Protein AF-A0A519VKQ3-F1 (afdb_monomer)

Nearest PDB structures (foldseek):
  5n8o-assembly1_A  TM=4.722E-01  e=2.463E-02  Escherichia coli
  3a98-assembly2_C  TM=6.979E-01  e=4.153E-01  Homo sapiens
  3a98-assembly1_A  TM=6.699E-01  e=4.903E-01  Homo sapiens
  4ii1-assembly4_D  TM=2.919E-01  e=6.165E-03  Homo sapiens
  2rqr-assembly1_A  TM=4.489E-01  e=1.853E+00  Homo sapiens

pLDDT: mean 70.16, std 15.09, range [32.81, 90.62]

Solvent-accessible surface area (backbone atoms only — not comparable to full-atom values): 8768 Å² total; per-residue (Å²): 133,84,64,66,75,77,40,46,68,86,48,45,36,62,89,64,49,78,43,38,55,28,27,28,36,40,35,88,98,50,66,45,25,31,31,41,74,40,78,88,78,70,41,68,31,27,41,67,59,74,92,83,64,73,93,74,64,68,43,58,46,71,69,51,25,65,37,81,66,51,39,81,56,50,32,76,68,76,47,73,75,84,46,70,69,39,77,45,65,36,70,51,88,72,63,80,98,48,94,74,49,58,70,42,64,28,31,26,72,41,73,56,102,59,34,32,34,33,26,41,79,90,39,83,85,47,64,46,80,41,50,60,67,72,54,77,78,81,89,80,82,69,88,126

Mean predicted aligned error: 13.51 Å

Sequence (144 aa):
MIELSILYTGIKTHDGVKIYLGDKLVAPFYFPMVVQFDFKESKFVLTTTGKNKSPYRNYLLEDMALNPSLRIISNSLIYQSVKVSDLVKITVNNIKDSLFKEGDTVKVVEVNEWNVVVQSLSNENVKATIQFYDFLEMWRYQEF

Secondary structure (DSSP, 8-state):
---GGGGEEEEE-TTSPEEETTEEEE-TTS--EEEEEETTTTEEEEEE-SSS--TT-EEEHHHHHT-TT-EEEEETTTS----TT-EEEP--S--TT-S--TT-EEEEEEEETTEEEEEESS-TT-EEEEETTT--S-S-----

Foldseek 3Di:
DDDQVVQFQPAAAPVRHTDGQQFWKDFPPDAIWGWHADPVVRHIWTFHDDDDDPGDPTDDPRVLSDPNRMDGQDGPPPDDQQDQFDKFAFDDQDQPPAPDGHGAIWGFHDDDPQWTWTAHPVDRVRIGIDGSRVGDDDDDPPDD

Radius of gyration: 16.96 Å; Cα contacts (8 Å, |Δi|>4): 256; chains: 1; bounding box: 35×36×48 Å

Structure (mmCIF, N/CA/C/O backbone):
data_AF-A0A519VKQ3-F1
#
_entry.id   AF-A0A519VKQ3-F1
#
loop_
_atom_site.group_PDB
_atom_site.id
_atom_site.type_symbol
_atom_site.label_atom_id
_atom_site.label_alt_id
_atom_site.label_comp_id
_atom_site.label_asym_id
_atom_site.label_entity_id
_atom_site.label_seq_id
_atom_site.pdbx_PDB_ins_code
_atom_site.Cartn_x
_atom_site.Cartn_y
_atom_site.Cartn_z
_atom_site.occupancy
_atom_site.B_iso_or_equiv
_atom_site.auth_seq_id
_atom_site.auth_comp_id
_atom_site.auth_asym_id
_atom_site.auth_atom_id
_atom_site.pdbx_PDB_model_num
ATOM 1 N N . MET A 1 1 ? -16.177 -4.509 -12.360 1.00 50.53 1 MET A N 1
ATOM 2 C CA . MET A 1 1 ? -14.971 -4.783 -11.547 1.00 50.53 1 MET A CA 1
ATOM 3 C C . MET A 1 1 ? -13.791 -4.733 -12.508 1.00 50.53 1 MET A C 1
ATOM 5 O O . MET A 1 1 ? -13.927 -5.312 -13.575 1.00 50.53 1 MET A O 1
ATOM 9 N N . ILE A 1 2 ? -12.731 -3.967 -12.226 1.00 52.53 2 ILE A N 1
ATOM 10 C CA . ILE A 1 2 ? -11.554 -3.900 -13.117 1.00 52.53 2 ILE A CA 1
ATOM 11 C C . ILE A 1 2 ? -10.764 -5.200 -12.949 1.00 52.53 2 ILE A C 1
ATOM 13 O O . ILE A 1 2 ? -10.535 -5.625 -11.817 1.00 52.53 2 ILE A O 1
ATOM 17 N N . GLU A 1 3 ? -10.373 -5.839 -14.049 1.00 59.88 3 GLU A N 1
ATOM 18 C CA . GLU A 1 3 ? -9.525 -7.029 -13.999 1.00 59.88 3 GLU A CA 1
ATOM 19 C C . GLU A 1 3 ? -8.111 -6.632 -13.547 1.00 59.88 3 GLU A C 1
ATOM 21 O O . GLU A 1 3 ? -7.455 -5.801 -14.174 1.00 59.88 3 GLU A O 1
ATOM 26 N N . LEU A 1 4 ? -7.638 -7.200 -12.432 1.00 55.44 4 LEU A N 1
ATOM 27 C CA . LEU A 1 4 ? -6.363 -6.809 -11.810 1.00 55.44 4 LEU A CA 1
ATOM 28 C C . LEU A 1 4 ? -5.146 -7.073 -12.709 1.00 55.44 4 LEU A C 1
ATOM 30 O O . LEU A 1 4 ? -4.132 -6.388 -12.585 1.00 55.44 4 LEU A O 1
ATOM 34 N N . SER A 1 5 ? -5.251 -8.038 -13.626 1.00 65.38 5 SER A N 1
ATOM 35 C CA . SER A 1 5 ? -4.231 -8.350 -14.635 1.00 65.38 5 SER A CA 1
ATOM 36 C C . SER A 1 5 ? -3.925 -7.151 -15.542 1.00 65.38 5 SER A C 1
ATOM 38 O O . SER A 1 5 ? -2.770 -6.957 -15.909 1.00 65.38 5 SER A O 1
ATOM 40 N N . ILE A 1 6 ? -4.926 -6.310 -15.830 1.00 69.56 6 ILE A N 1
ATOM 41 C CA . ILE A 1 6 ? -4.809 -5.116 -16.685 1.00 69.56 6 ILE A CA 1
ATOM 42 C C . ILE A 1 6 ? -4.004 -4.009 -15.992 1.00 69.56 6 ILE A C 1
ATOM 44 O O . ILE A 1 6 ? -3.363 -3.195 -16.650 1.00 69.56 6 ILE A O 1
ATOM 48 N N . LEU A 1 7 ? -4.020 -3.974 -14.657 1.00 76.12 7 LEU A N 1
ATOM 49 C CA . LEU A 1 7 ? -3.303 -2.975 -13.861 1.00 76.12 7 LEU A CA 1
ATOM 50 C C . LEU A 1 7 ? -1.873 -3.407 -13.518 1.00 76.12 7 LEU A C 1
ATOM 52 O O . LEU A 1 7 ? -1.128 -2.626 -12.926 1.00 76.12 7 LEU A O 1
ATOM 56 N N . TYR A 1 8 ? -1.492 -4.645 -13.836 1.00 85.06 8 TYR A N 1
ATOM 57 C CA . TYR A 1 8 ? -0.163 -5.156 -13.541 1.00 85.06 8 TYR A CA 1
ATOM 58 C C . TYR A 1 8 ? 0.885 -4.468 -14.415 1.00 85.06 8 TYR A C 1
ATOM 60 O O . TYR A 1 8 ? 0.772 -4.444 -15.637 1.00 85.06 8 TYR A O 1
ATOM 68 N N . THR A 1 9 ? 1.944 -3.954 -13.791 1.00 87.12 9 THR A N 1
ATOM 69 C CA . THR A 1 9 ? 2.998 -3.234 -14.520 1.00 87.12 9 THR A CA 1
ATOM 70 C C . THR A 1 9 ? 3.958 -4.143 -15.286 1.00 87.12 9 THR A C 1
ATOM 72 O O . THR A 1 9 ? 4.783 -3.651 -16.048 1.00 87.12 9 THR A O 1
ATOM 75 N N . GLY A 1 10 ? 3.902 -5.462 -15.066 1.00 88.19 10 GLY A N 1
ATOM 76 C CA . GLY A 1 10 ? 4.915 -6.404 -15.554 1.00 88.19 10 GLY A CA 1
ATOM 77 C C . GLY A 1 10 ? 6.141 -6.519 -14.642 1.00 88.19 10 GLY A C 1
ATOM 78 O O . GLY A 1 10 ? 6.953 -7.422 -14.826 1.00 88.19 10 GLY A O 1
ATOM 79 N N . ILE A 1 11 ? 6.259 -5.661 -13.623 1.00 90.62 11 ILE A N 1
ATOM 80 C CA . ILE A 1 11 ? 7.436 -5.564 -12.752 1.00 90.62 11 ILE A CA 1
ATOM 81 C C . ILE A 1 11 ? 7.134 -6.172 -11.380 1.00 90.62 11 ILE A C 1
ATOM 83 O O . ILE A 1 11 ? 5.995 -6.171 -10.903 1.00 90.62 11 ILE A O 1
ATOM 87 N N . LYS A 1 12 ? 8.155 -6.746 -10.746 1.00 89.25 12 LYS A N 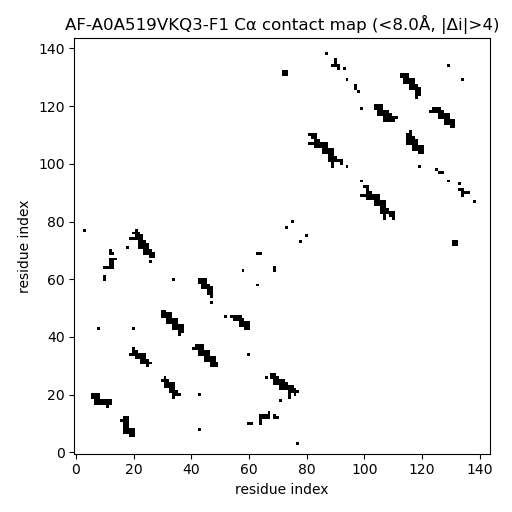1
ATOM 88 C CA . LYS A 1 12 ? 8.093 -7.254 -9.374 1.00 89.25 12 LYS A CA 1
ATOM 89 C C . LYS A 1 12 ? 9.144 -6.557 -8.521 1.00 89.25 12 LYS A C 1
ATOM 91 O O . LYS A 1 12 ? 10.199 -6.217 -9.044 1.00 89.25 12 LYS A O 1
ATOM 96 N N . THR A 1 13 ? 8.874 -6.382 -7.232 1.00 86.31 13 THR A N 1
ATOM 97 C CA . THR A 1 13 ? 9.900 -6.000 -6.254 1.00 86.31 13 THR A CA 1
ATOM 98 C C . THR A 1 13 ? 10.998 -7.062 -6.189 1.00 86.31 13 THR A C 1
ATOM 100 O O . THR A 1 13 ? 10.806 -8.194 -6.645 1.00 86.31 13 THR A O 1
ATOM 103 N N . HIS A 1 14 ? 12.125 -6.715 -5.565 1.00 85.19 14 HIS A N 1
ATOM 104 C CA . HIS A 1 14 ? 13.218 -7.640 -5.260 1.00 85.19 14 HIS A CA 1
ATOM 105 C C . HIS A 1 14 ? 12.731 -8.965 -4.638 1.00 85.19 14 HIS A C 1
ATOM 107 O O . HIS A 1 14 ? 13.184 -10.037 -5.030 1.00 85.19 14 HIS A O 1
ATOM 113 N N . ASP A 1 15 ? 11.738 -8.903 -3.746 1.00 80.88 15 ASP A N 1
ATOM 114 C CA . ASP A 1 15 ? 11.185 -10.075 -3.050 1.00 80.88 15 ASP A CA 1
ATOM 115 C C . ASP A 1 15 ? 10.091 -10.805 -3.858 1.00 80.88 15 ASP A C 1
ATOM 117 O O . ASP A 1 15 ? 9.380 -11.669 -3.348 1.00 80.88 15 ASP A O 1
ATOM 121 N N . GLY A 1 16 ? 9.927 -10.463 -5.139 1.00 82.50 16 GLY A N 1
ATOM 122 C CA . GLY A 1 16 ? 9.012 -11.131 -6.064 1.00 82.50 16 GLY A CA 1
ATOM 123 C C . GLY A 1 16 ? 7.560 -10.646 -6.017 1.00 82.50 16 GLY A C 1
ATOM 124 O O . GLY A 1 16 ? 6.706 -11.235 -6.692 1.00 82.50 16 GLY A O 1
ATOM 125 N N . VAL A 1 17 ? 7.257 -9.570 -5.285 1.00 80.31 17 VAL A N 1
ATOM 126 C CA . VAL A 1 17 ? 5.894 -9.026 -5.170 1.00 80.31 17 VAL A CA 1
ATOM 127 C C . VAL A 1 17 ? 5.542 -8.231 -6.425 1.00 80.31 17 VAL A C 1
ATOM 129 O O . VAL A 1 17 ? 6.273 -7.331 -6.821 1.00 80.31 17 VAL A O 1
ATOM 132 N N . LYS A 1 18 ? 4.418 -8.554 -7.072 1.00 85.12 18 LYS A N 1
ATOM 133 C CA . LYS A 1 18 ? 3.943 -7.849 -8.275 1.00 85.12 18 LYS A CA 1
ATOM 134 C C . LYS A 1 18 ? 3.595 -6.394 -7.962 1.00 85.12 18 LYS A C 1
ATOM 136 O O . LYS A 1 18 ? 2.866 -6.151 -7.008 1.00 85.12 18 LYS A O 1
ATOM 141 N N . ILE A 1 19 ? 4.052 -5.477 -8.813 1.00 86.50 19 ILE A N 1
ATOM 142 C CA . ILE A 1 19 ? 3.735 -4.050 -8.727 1.00 86.50 19 ILE A CA 1
ATOM 143 C C . ILE A 1 19 ? 2.608 -3.708 -9.709 1.00 86.50 19 ILE A C 1
ATOM 145 O O . ILE A 1 19 ? 2.666 -4.075 -10.888 1.00 86.50 19 ILE A O 1
ATOM 149 N N . TYR A 1 20 ? 1.603 -2.975 -9.247 1.00 85.75 20 TYR A N 1
ATOM 150 C CA . TYR A 1 20 ? 0.422 -2.562 -9.999 1.00 85.75 20 TYR A CA 1
ATOM 151 C C . TYR A 1 20 ? 0.321 -1.038 -10.109 1.00 85.75 20 TYR A C 1
ATOM 153 O O . TYR A 1 20 ? 0.839 -0.285 -9.282 1.00 85.75 20 TYR A O 1
ATOM 161 N N . LEU A 1 21 ? -0.409 -0.566 -11.119 1.00 81.75 21 LEU A N 1
ATOM 162 C CA . LEU A 1 21 ? -0.798 0.834 -11.231 1.00 81.75 21 LEU A CA 1
ATOM 163 C C . LEU A 1 21 ? -1.530 1.280 -9.957 1.00 81.75 21 LEU A C 1
ATOM 165 O O . LEU A 1 21 ? -2.438 0.596 -9.485 1.00 81.75 21 LEU A O 1
ATOM 169 N N . GLY A 1 22 ? -1.148 2.435 -9.412 1.00 77.00 22 GLY A N 1
ATOM 170 C CA . GLY A 1 22 ? -1.684 2.959 -8.159 1.00 77.00 22 GLY A CA 1
ATOM 171 C C . GLY A 1 22 ? -0.965 2.468 -6.903 1.00 77.00 22 GLY A C 1
ATOM 172 O O . GLY A 1 22 ? -1.268 2.982 -5.825 1.00 77.00 22 GLY A O 1
ATOM 173 N N . ASP A 1 23 ? -0.015 1.528 -7.002 1.00 82.62 23 ASP A N 1
ATOM 174 C CA . ASP A 1 23 ? 0.758 1.090 -5.840 1.00 82.62 23 ASP A CA 1
ATOM 175 C C . ASP A 1 23 ? 1.519 2.266 -5.238 1.00 82.62 23 ASP A C 1
ATOM 177 O O . ASP A 1 23 ? 2.223 3.009 -5.922 1.00 82.62 23 ASP A O 1
ATOM 181 N N . LYS A 1 24 ? 1.382 2.426 -3.929 1.00 82.12 24 LYS A N 1
ATOM 182 C CA . LYS A 1 24 ? 2.185 3.328 -3.127 1.00 82.12 24 LYS A CA 1
ATOM 183 C C . LYS A 1 24 ? 3.403 2.568 -2.638 1.00 82.12 24 LYS A C 1
ATOM 185 O O . LYS A 1 24 ? 3.262 1.501 -2.039 1.00 82.12 24 LYS A O 1
ATOM 190 N N . LEU A 1 25 ? 4.578 3.134 -2.877 1.00 82.75 25 LEU A N 1
ATOM 191 C CA . LEU A 1 25 ? 5.866 2.528 -2.576 1.00 82.75 25 LEU A CA 1
ATOM 192 C C . LEU A 1 25 ? 6.664 3.395 -1.605 1.00 82.75 25 LEU A C 1
ATOM 194 O O . LEU A 1 25 ? 6.664 4.624 -1.713 1.00 82.75 25 LEU A O 1
ATOM 198 N N . VAL A 1 26 ? 7.403 2.760 -0.700 1.00 79.88 26 VAL A N 1
ATOM 199 C CA . VAL A 1 26 ? 8.377 3.427 0.178 1.00 79.88 26 VAL A CA 1
ATOM 200 C C . VAL A 1 26 ? 9.695 2.680 0.201 1.00 79.88 26 VAL A C 1
ATOM 202 O O . VAL A 1 26 ? 9.739 1.459 0.076 1.00 79.88 26 VAL A O 1
ATOM 205 N N . ALA A 1 27 ? 10.770 3.433 0.400 1.00 79.56 27 ALA A N 1
ATOM 206 C CA . ALA A 1 27 ? 12.102 2.919 0.666 1.00 79.56 27 ALA A CA 1
ATOM 207 C C . ALA A 1 27 ? 12.844 3.918 1.577 1.00 79.56 27 ALA A C 1
ATOM 209 O O . ALA A 1 27 ? 12.545 5.117 1.528 1.00 79.56 27 ALA A O 1
ATOM 210 N N . PRO A 1 28 ? 13.816 3.473 2.394 1.00 75.19 28 PRO A N 1
ATOM 211 C CA . PRO A 1 28 ? 14.651 4.369 3.191 1.00 75.19 28 PRO A CA 1
ATOM 212 C C . PRO A 1 28 ? 15.305 5.449 2.322 1.00 75.19 28 PRO A C 1
ATOM 214 O O . PRO A 1 28 ? 15.808 5.142 1.248 1.00 75.19 28 PRO A O 1
ATOM 217 N N . PHE A 1 29 ? 15.322 6.699 2.794 1.00 75.38 29 PHE A N 1
ATOM 218 C CA . PHE A 1 29 ? 15.879 7.873 2.091 1.00 75.38 29 PHE A CA 1
ATOM 219 C C . PHE A 1 29 ? 15.121 8.338 0.834 1.00 75.38 29 PHE A C 1
ATOM 221 O O . PHE A 1 29 ? 15.529 9.320 0.211 1.00 75.38 29 PHE A O 1
ATOM 228 N N . TYR A 1 30 ? 13.998 7.702 0.490 1.00 74.56 30 TYR A N 1
ATOM 229 C CA . TYR A 1 30 ? 13.105 8.150 -0.579 1.00 74.56 30 TYR A CA 1
ATOM 230 C C . TYR A 1 30 ? 11.827 8.749 0.006 1.00 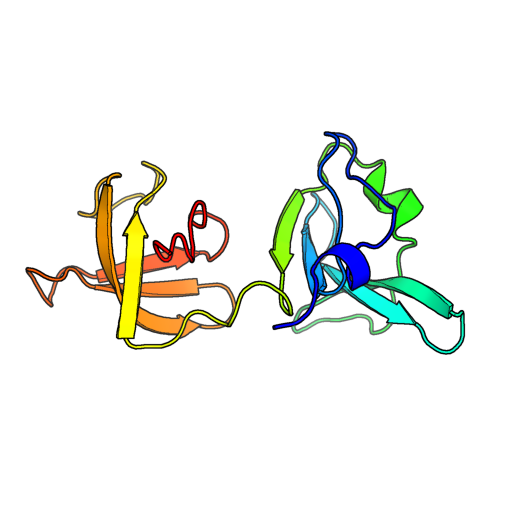74.56 30 TYR A C 1
ATOM 232 O O . TYR A 1 30 ? 11.319 8.310 1.038 1.00 74.56 30 TYR A O 1
ATOM 240 N N . PHE A 1 31 ? 11.273 9.747 -0.684 1.00 74.69 31 PHE A N 1
ATOM 241 C CA . PHE A 1 31 ? 9.900 10.165 -0.418 1.00 74.69 31 PHE A CA 1
ATOM 242 C C . PHE A 1 31 ? 8.935 9.040 -0.812 1.00 74.69 31 PHE A C 1
ATOM 244 O O . PHE A 1 31 ? 9.232 8.306 -1.757 1.00 74.69 31 PHE A O 1
ATOM 251 N N . PRO A 1 32 ? 7.767 8.919 -0.159 1.00 75.75 32 PRO A N 1
ATOM 252 C CA . PRO A 1 32 ? 6.739 7.985 -0.597 1.00 75.75 32 PRO A CA 1
ATOM 253 C C . PRO A 1 32 ? 6.353 8.251 -2.054 1.00 75.75 32 PRO A C 1
ATOM 255 O O . PRO A 1 32 ? 6.150 9.402 -2.452 1.00 75.75 32 PRO A O 1
ATOM 258 N N . MET A 1 33 ? 6.250 7.198 -2.853 1.00 82.62 33 MET A N 1
ATOM 259 C CA . MET A 1 33 ? 5.994 7.257 -4.292 1.00 82.62 33 MET A CA 1
ATOM 260 C C . MET A 1 33 ? 4.687 6.560 -4.640 1.00 82.6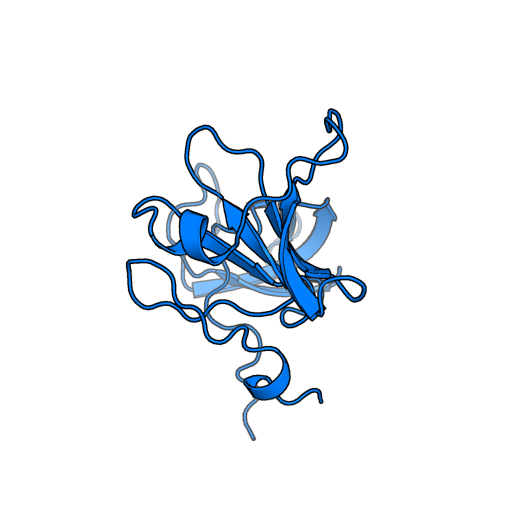2 33 MET A C 1
ATOM 262 O O . MET A 1 33 ? 4.200 5.732 -3.877 1.00 82.62 33 MET A O 1
ATOM 266 N N . VAL A 1 34 ? 4.128 6.891 -5.798 1.00 83.56 34 VAL A N 1
ATOM 267 C CA . VAL A 1 34 ? 2.955 6.228 -6.372 1.00 83.56 34 VAL A CA 1
ATOM 268 C C . VAL A 1 34 ? 3.276 5.806 -7.795 1.00 83.56 34 VAL A C 1
ATOM 270 O O . VAL A 1 34 ? 3.838 6.595 -8.556 1.00 83.56 34 VAL A O 1
ATOM 273 N N . VAL A 1 35 ? 2.895 4.583 -8.148 1.00 86.50 35 VAL A N 1
ATOM 274 C CA . VAL A 1 35 ? 2.963 4.063 -9.511 1.00 86.50 35 VAL A CA 1
ATOM 275 C C . VAL A 1 35 ? 1.875 4.722 -10.349 1.00 86.50 35 VAL A C 1
ATOM 277 O O . VAL A 1 35 ? 0.682 4.587 -10.065 1.00 86.50 35 VAL A O 1
ATOM 280 N N . GLN A 1 36 ? 2.286 5.419 -11.399 1.00 80.56 36 GLN A N 1
ATOM 281 C CA . GLN A 1 36 ? 1.411 6.081 -12.363 1.00 80.56 36 GLN A CA 1
ATOM 282 C C . GLN A 1 36 ? 1.762 5.637 -13.782 1.00 80.56 36 GLN A C 1
ATOM 284 O O . GLN A 1 36 ? 2.848 5.115 -14.019 1.00 80.56 36 GLN A O 1
ATOM 289 N N . PHE A 1 37 ? 0.847 5.837 -14.727 1.00 76.44 37 PHE A N 1
ATOM 290 C CA . PHE A 1 37 ? 1.121 5.626 -16.145 1.00 76.44 37 PHE A CA 1
ATOM 291 C C . PHE A 1 37 ? 1.372 6.978 -16.814 1.00 76.44 37 PHE A C 1
ATOM 293 O O . PHE A 1 37 ? 0.512 7.860 -16.780 1.00 76.44 37 PHE A O 1
ATOM 300 N N . ASP A 1 38 ? 2.553 7.143 -17.401 1.00 69.75 38 ASP A N 1
ATOM 301 C CA . ASP A 1 38 ? 2.889 8.289 -18.234 1.00 69.75 38 ASP A CA 1
ATOM 302 C C . ASP A 1 38 ? 2.414 8.017 -19.665 1.00 69.75 38 ASP A C 1
ATOM 304 O O . ASP A 1 38 ? 2.991 7.203 -20.384 1.00 69.75 38 ASP A O 1
ATOM 308 N N . PHE A 1 39 ? 1.356 8.711 -20.084 1.00 66.88 39 PHE A N 1
ATOM 309 C CA . PHE A 1 39 ? 0.780 8.569 -21.422 1.00 66.88 39 PHE A CA 1
ATOM 310 C C . PHE A 1 39 ? 1.691 9.085 -22.537 1.00 66.88 39 PHE A C 1
ATOM 312 O O . PHE A 1 39 ? 1.581 8.616 -23.667 1.00 66.88 39 PHE A O 1
ATOM 319 N N . LYS A 1 40 ? 2.578 10.044 -22.247 1.00 70.00 40 LYS A N 1
ATOM 320 C CA . LYS A 1 40 ? 3.470 10.620 -23.258 1.00 70.00 40 LYS A CA 1
ATOM 321 C C . LYS A 1 40 ? 4.559 9.623 -23.638 1.00 70.00 40 LYS A C 1
ATOM 323 O O . LYS A 1 40 ? 4.838 9.432 -24.815 1.00 70.00 40 LYS A O 1
ATOM 328 N N . GLU A 1 41 ? 5.132 8.980 -22.629 1.00 71.75 41 GLU A N 1
ATOM 329 C CA . GLU A 1 41 ? 6.216 8.007 -22.783 1.00 71.75 41 GLU A CA 1
ATOM 330 C C . GLU A 1 41 ? 5.702 6.555 -22.839 1.00 71.75 41 GLU A C 1
ATOM 332 O O . GLU A 1 41 ? 6.490 5.628 -22.996 1.00 71.75 41 GLU A O 1
ATOM 337 N N . SER A 1 42 ? 4.384 6.353 -22.710 1.00 74.44 42 SER A N 1
ATOM 338 C CA . SER A 1 42 ? 3.703 5.049 -22.710 1.00 74.44 42 SER A CA 1
ATOM 339 C C . SER A 1 42 ? 4.321 4.029 -21.745 1.00 74.44 42 SER A C 1
ATOM 341 O O . SER A 1 42 ? 4.526 2.868 -22.099 1.00 74.44 42 SER A O 1
ATOM 343 N N . LYS A 1 43 ? 4.630 4.459 -20.516 1.00 79.44 43 LYS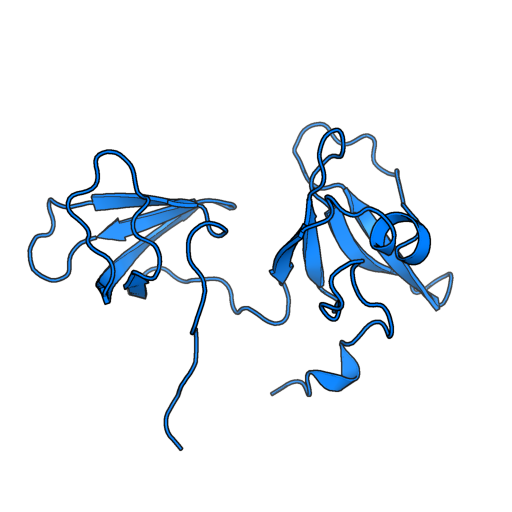 A N 1
ATOM 344 C CA . LYS A 1 43 ? 5.307 3.625 -19.508 1.00 79.44 43 LYS A CA 1
ATOM 345 C C . LYS A 1 43 ? 4.821 3.892 -18.089 1.00 79.44 43 LYS A C 1
ATOM 347 O O . LYS A 1 43 ? 4.296 4.963 -17.790 1.00 79.44 43 LYS A O 1
ATOM 352 N N . PHE A 1 44 ? 5.047 2.934 -17.193 1.00 81.94 44 PHE A N 1
ATOM 353 C CA . PHE A 1 44 ? 4.827 3.139 -15.763 1.00 81.94 44 PHE A CA 1
ATOM 354 C C . PHE A 1 44 ? 5.981 3.935 -15.144 1.00 81.94 44 PHE A C 1
ATOM 356 O O . PHE A 1 44 ? 7.149 3.712 -15.456 1.00 81.94 44 PHE A O 1
ATOM 363 N N . VAL A 1 45 ? 5.651 4.872 -14.261 1.00 83.06 45 VAL A N 1
ATOM 364 C CA . VAL A 1 45 ? 6.603 5.757 -13.579 1.00 83.06 45 VAL A CA 1
ATOM 365 C C . VAL A 1 45 ? 6.279 5.856 -12.095 1.00 83.06 45 VAL A C 1
ATOM 367 O O . VAL A 1 45 ? 5.148 5.606 -11.673 1.00 83.06 45 VAL A O 1
ATOM 370 N N . LEU A 1 46 ? 7.270 6.259 -11.300 1.00 83.25 46 LEU A N 1
ATOM 371 C CA . LEU A 1 46 ? 7.092 6.561 -9.885 1.00 83.25 46 LEU A CA 1
ATOM 372 C C . LEU A 1 46 ? 7.085 8.060 -9.642 1.00 83.25 46 LEU A C 1
ATOM 374 O O . LEU A 1 46 ? 8.085 8.737 -9.875 1.00 83.25 46 LEU A O 1
ATOM 378 N N . THR A 1 47 ? 5.980 8.561 -9.101 1.00 75.62 47 THR A N 1
ATOM 379 C CA . THR A 1 47 ? 5.826 9.974 -8.753 1.00 75.62 47 THR A CA 1
ATOM 380 C C . THR A 1 47 ? 5.809 10.141 -7.241 1.00 75.62 47 THR A C 1
ATOM 382 O O . THR A 1 47 ? 5.040 9.486 -6.538 1.00 75.62 47 THR A O 1
ATOM 385 N N . THR A 1 48 ? 6.642 11.038 -6.714 1.00 72.38 48 THR A N 1
ATOM 386 C CA . THR A 1 48 ? 6.709 11.311 -5.272 1.00 72.38 48 THR A CA 1
ATOM 387 C C . THR A 1 48 ? 5.437 11.994 -4.746 1.00 72.38 48 THR A C 1
ATOM 389 O O . THR A 1 48 ? 4.760 12.763 -5.438 1.00 72.38 48 THR A O 1
ATOM 392 N N . THR A 1 49 ? 5.092 11.721 -3.487 1.00 62.34 49 THR A N 1
ATOM 393 C CA . THR A 1 49 ? 3.921 12.245 -2.759 1.00 62.34 49 THR A CA 1
ATOM 394 C C . THR A 1 49 ? 4.341 13.041 -1.508 1.00 62.34 49 THR A C 1
ATOM 396 O O . THR A 1 49 ? 5.428 12.816 -0.987 1.00 62.34 49 THR A O 1
ATOM 399 N N . GLY A 1 50 ? 3.541 14.030 -1.060 1.00 57.12 50 GLY A N 1
ATOM 400 C CA . GLY A 1 50 ? 3.847 14.895 0.106 1.00 57.12 50 GLY A CA 1
ATOM 401 C C . GLY A 1 50 ? 3.633 16.409 -0.104 1.00 57.12 50 GLY A C 1
ATOM 402 O O . GLY A 1 50 ? 3.369 16.841 -1.222 1.00 57.12 50 GLY A O 1
ATOM 403 N N . LYS A 1 51 ? 3.736 17.217 0.973 1.00 44.53 51 LYS A N 1
ATOM 404 C CA . LYS A 1 51 ? 3.524 18.691 0.974 1.00 44.53 51 LYS A CA 1
ATOM 405 C C . LYS A 1 51 ? 4.710 19.520 0.441 1.00 44.53 51 LYS A C 1
ATOM 407 O O . LYS A 1 51 ? 4.485 20.602 -0.081 1.00 44.53 51 LYS A O 1
ATOM 412 N N . ASN A 1 52 ? 5.942 19.006 0.511 1.00 49.91 52 ASN A N 1
ATOM 413 C CA . ASN A 1 52 ? 7.171 19.720 0.109 1.00 49.91 52 ASN A CA 1
ATOM 414 C C . ASN A 1 52 ? 7.789 19.158 -1.185 1.00 49.91 52 ASN A C 1
ATOM 416 O O . ASN A 1 52 ? 9.002 18.964 -1.273 1.00 49.91 52 ASN A O 1
ATOM 420 N N . LYS A 1 53 ? 6.966 18.824 -2.186 1.00 50.78 53 LYS A N 1
ATOM 421 C CA . LYS A 1 53 ? 7.470 18.205 -3.420 1.00 50.78 53 LYS A CA 1
ATOM 422 C C . LYS A 1 53 ? 8.382 19.160 -4.186 1.00 50.78 53 LYS A C 1
ATOM 424 O O . LYS A 1 53 ? 7.954 20.239 -4.581 1.00 50.78 53 LYS A O 1
ATOM 429 N N . SER A 1 54 ? 9.580 18.689 -4.530 1.00 40.00 54 SER A N 1
ATOM 430 C CA . SER A 1 54 ? 10.152 19.054 -5.825 1.00 40.00 54 SER A CA 1
ATOM 431 C C . SER A 1 54 ? 9.323 18.312 -6.884 1.00 40.00 54 SER A C 1
ATOM 433 O O . SER A 1 54 ? 9.245 17.083 -6.814 1.00 40.00 54 SER A O 1
ATOM 435 N N . PRO A 1 55 ? 8.630 19.013 -7.793 1.00 41.56 55 PRO A N 1
ATOM 436 C CA . PRO A 1 55 ? 7.493 18.452 -8.518 1.00 41.56 55 PRO A CA 1
ATOM 437 C C . PRO A 1 55 ? 7.800 17.322 -9.516 1.00 41.56 55 PRO A C 1
ATOM 439 O O . PRO A 1 55 ? 6.854 16.777 -10.067 1.00 41.56 55 PRO A O 1
ATOM 442 N N . TYR A 1 56 ? 9.054 16.909 -9.740 1.00 45.91 56 TYR A N 1
ATOM 443 C CA . TYR A 1 56 ? 9.376 15.984 -10.838 1.00 45.91 56 TYR A CA 1
ATOM 444 C C . TYR A 1 56 ? 10.612 15.101 -10.605 1.00 45.91 56 TYR A C 1
ATOM 446 O O . TYR A 1 56 ? 11.478 15.008 -11.472 1.00 45.91 56 TYR A O 1
ATOM 454 N N . ARG A 1 57 ? 10.729 14.408 -9.465 1.00 52.34 57 ARG A N 1
ATOM 455 C CA . ARG A 1 57 ? 11.589 13.206 -9.455 1.00 52.34 57 ARG A CA 1
ATOM 456 C C . ARG A 1 57 ? 10.758 12.006 -9.874 1.00 52.34 57 ARG A C 1
ATOM 458 O O . ARG A 1 57 ? 10.177 11.330 -9.032 1.00 52.34 57 ARG A O 1
ATOM 465 N N . ASN A 1 58 ? 10.691 11.808 -11.187 1.00 61.53 58 ASN A N 1
ATOM 466 C CA . ASN A 1 58 ? 10.238 10.558 -11.771 1.00 61.53 58 ASN A CA 1
ATOM 467 C C . ASN A 1 58 ? 11.388 9.564 -11.654 1.00 61.53 58 ASN A C 1
ATOM 469 O O . ASN A 1 58 ? 12.431 9.750 -12.281 1.00 61.53 58 ASN A O 1
ATOM 473 N N . TYR A 1 59 ? 11.209 8.542 -10.827 1.00 69.19 59 TYR A N 1
ATOM 474 C CA . TYR A 1 59 ? 12.101 7.390 -10.839 1.00 69.19 59 TYR A CA 1
ATOM 475 C C . TYR A 1 59 ? 11.571 6.385 -11.861 1.00 69.19 59 TYR A C 1
ATOM 477 O O . TYR A 1 59 ? 10.352 6.222 -11.998 1.00 69.19 59 TYR A O 1
ATOM 485 N N . LEU A 1 60 ? 12.480 5.727 -12.580 1.00 79.69 60 LEU A N 1
ATOM 486 C CA . LEU A 1 60 ? 12.116 4.551 -13.361 1.00 79.69 60 LEU A CA 1
ATOM 487 C C . LEU A 1 60 ? 11.686 3.455 -12.385 1.00 79.69 60 LEU A C 1
ATOM 489 O O . LEU A 1 60 ? 12.324 3.238 -11.349 1.00 79.69 60 LEU A O 1
ATOM 493 N N . LEU A 1 61 ? 10.557 2.820 -12.684 1.00 82.94 61 LEU A N 1
ATOM 494 C CA . LEU A 1 61 ? 9.986 1.801 -11.812 1.00 82.94 61 LEU A CA 1
ATOM 495 C C . LEU A 1 61 ? 10.916 0.585 -11.730 1.00 82.94 61 LEU A C 1
ATOM 497 O O . LEU A 1 61 ? 11.079 0.003 -10.661 1.00 82.94 61 LEU A O 1
ATOM 501 N N . GLU A 1 62 ? 11.560 0.256 -12.845 1.00 84.56 62 GLU A N 1
ATOM 502 C CA . GLU A 1 62 ? 12.517 -0.832 -13.004 1.00 84.56 62 GLU A CA 1
ATOM 503 C C . GLU A 1 62 ? 13.712 -0.674 -12.057 1.00 84.56 62 GLU A C 1
ATOM 505 O O . GLU A 1 62 ? 14.048 -1.608 -11.332 1.00 84.56 62 GLU A O 1
ATOM 510 N N . ASP A 1 63 ? 14.305 0.521 -12.001 1.00 83.88 63 ASP A N 1
ATOM 511 C CA . ASP A 1 63 ? 15.464 0.802 -11.147 1.00 83.88 63 ASP A CA 1
ATOM 512 C C . ASP A 1 63 ? 15.101 0.695 -9.663 1.00 83.88 63 ASP A C 1
ATOM 514 O O . ASP A 1 63 ? 15.846 0.143 -8.852 1.00 83.88 63 ASP A O 1
ATOM 518 N N . MET A 1 64 ? 13.925 1.208 -9.298 1.00 84.88 64 MET A N 1
ATOM 519 C CA . MET A 1 64 ? 13.451 1.168 -7.919 1.00 84.88 64 MET A CA 1
ATOM 520 C C . MET A 1 64 ? 13.057 -0.239 -7.484 1.00 84.88 64 MET A C 1
ATOM 522 O O . MET A 1 64 ? 13.270 -0.589 -6.325 1.00 84.88 64 MET A O 1
ATOM 526 N N . ALA A 1 65 ? 12.510 -1.053 -8.387 1.00 86.38 65 ALA A N 1
ATOM 527 C CA . ALA A 1 65 ? 12.095 -2.420 -8.096 1.00 86.38 65 ALA A CA 1
ATOM 528 C C . ALA A 1 65 ? 13.259 -3.322 -7.649 1.00 86.38 65 ALA A C 1
ATOM 530 O O . ALA A 1 65 ? 13.041 -4.258 -6.878 1.00 86.38 65 ALA A O 1
ATOM 531 N N . LEU A 1 66 ? 14.488 -3.001 -8.068 1.00 85.62 66 LEU A N 1
ATOM 532 C CA . LEU A 1 66 ? 15.716 -3.682 -7.647 1.00 85.62 66 LEU A CA 1
ATOM 533 C C . LEU A 1 66 ? 16.152 -3.330 -6.217 1.00 85.62 66 LEU A C 1
ATOM 535 O O . LEU A 1 66 ? 17.009 -4.012 -5.658 1.00 85.62 66 LEU A O 1
ATOM 539 N N . ASN A 1 67 ? 15.597 -2.276 -5.613 1.00 86.69 67 ASN A N 1
ATOM 540 C CA . ASN A 1 67 ? 15.946 -1.887 -4.255 1.00 86.69 67 ASN A CA 1
ATOM 541 C C . ASN A 1 67 ? 15.360 -2.905 -3.253 1.00 86.69 67 ASN A C 1
ATOM 543 O O . ASN A 1 67 ? 14.137 -2.985 -3.118 1.00 86.69 67 ASN A O 1
ATOM 547 N N . PRO A 1 68 ? 16.195 -3.628 -2.483 1.00 85.19 68 PRO A N 1
ATOM 548 C CA . PRO A 1 68 ? 15.732 -4.663 -1.554 1.00 85.19 68 PRO A CA 1
ATOM 549 C C . PRO A 1 68 ? 14.960 -4.095 -0.356 1.00 85.19 68 PRO A C 1
ATOM 551 O O . PRO A 1 68 ? 14.317 -4.826 0.385 1.00 85.19 68 PRO A O 1
ATOM 554 N N . SER A 1 69 ? 15.031 -2.783 -0.128 1.00 81.12 69 SER A N 1
ATOM 555 C CA . SER A 1 69 ? 14.268 -2.100 0.920 1.00 81.12 69 SER A CA 1
ATOM 556 C C . SER A 1 69 ? 12.972 -1.469 0.406 1.00 81.12 69 SER A C 1
ATOM 558 O O . SER A 1 69 ? 12.273 -0.820 1.188 1.00 81.12 69 SER A O 1
ATOM 560 N N . LEU A 1 70 ? 12.657 -1.615 -0.886 1.00 83.12 70 LEU A N 1
ATOM 561 C CA . LEU A 1 70 ? 11.408 -1.135 -1.462 1.00 83.12 70 LEU A CA 1
ATOM 562 C C . LEU A 1 70 ? 10.238 -1.975 -0.951 1.00 83.12 70 LEU A C 1
ATOM 564 O O . LEU A 1 70 ? 10.229 -3.197 -1.073 1.00 83.12 70 LEU A O 1
ATO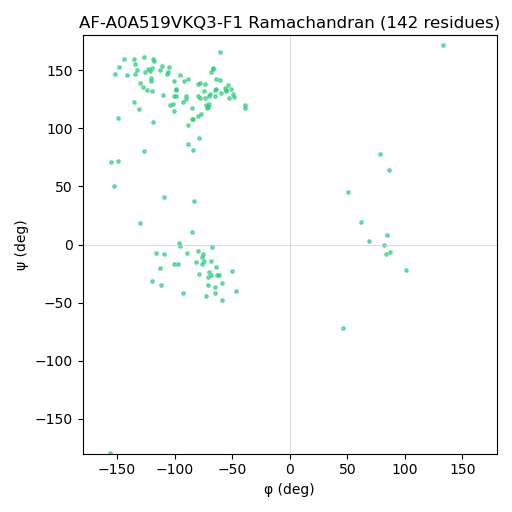M 568 N N . ARG A 1 71 ? 9.213 -1.306 -0.431 1.00 78.06 71 ARG A N 1
ATOM 569 C CA . ARG A 1 71 ? 7.988 -1.947 0.048 1.00 78.06 71 ARG A CA 1
ATOM 570 C C . ARG A 1 71 ? 6.783 -1.348 -0.653 1.00 78.06 71 ARG A C 1
ATOM 572 O O . ARG A 1 71 ? 6.658 -0.123 -0.724 1.00 78.06 71 ARG A O 1
ATOM 579 N N . ILE A 1 72 ? 5.900 -2.216 -1.138 1.00 78.38 72 ILE A N 1
ATOM 580 C CA . ILE A 1 72 ? 4.542 -1.838 -1.533 1.00 78.38 72 ILE A CA 1
ATOM 581 C C . ILE A 1 72 ? 3.731 -1.743 -0.254 1.00 78.38 72 ILE A C 1
ATOM 583 O O . ILE A 1 72 ? 3.744 -2.671 0.551 1.00 78.38 72 ILE A O 1
ATOM 587 N N . ILE A 1 73 ? 3.059 -0.619 -0.057 1.00 7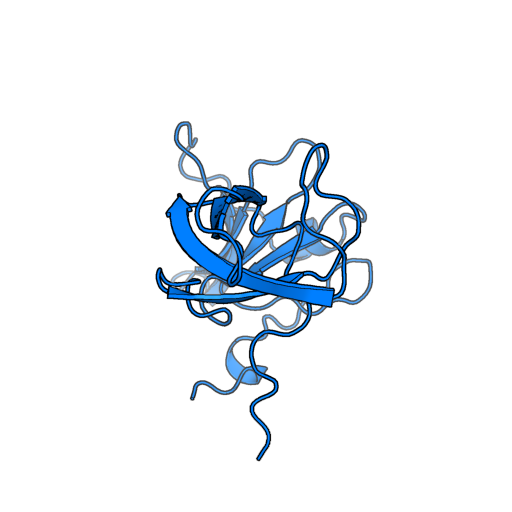0.69 73 ILE A N 1
ATOM 588 C CA . ILE A 1 73 ? 2.379 -0.350 1.208 1.00 70.69 73 ILE A CA 1
ATOM 589 C C . ILE A 1 73 ? 0.871 -0.161 1.019 1.00 70.69 73 ILE A C 1
ATOM 591 O O . ILE A 1 73 ? 0.086 -0.562 1.863 1.00 70.69 73 ILE A O 1
ATOM 595 N N . SER A 1 74 ? 0.408 0.367 -0.113 1.00 70.31 74 SER A N 1
ATOM 596 C CA . SER A 1 74 ? -1.021 0.324 -0.479 1.00 70.31 74 SER A CA 1
ATOM 597 C C . SER A 1 74 ? -1.175 0.436 -1.986 1.00 70.31 74 SER A C 1
ATOM 599 O O . SER A 1 74 ? -0.184 0.583 -2.686 1.00 70.31 74 SER A O 1
ATOM 601 N N . ASN A 1 75 ? -2.406 0.426 -2.486 1.00 70.56 75 ASN A N 1
ATOM 602 C CA . ASN A 1 75 ? -2.728 0.726 -3.876 1.00 70.56 75 ASN A CA 1
ATOM 603 C C . ASN A 1 75 ? -3.938 1.667 -3.933 1.00 70.56 75 ASN A C 1
ATOM 605 O O . ASN A 1 75 ? -5.001 1.328 -3.419 1.00 70.56 75 ASN A O 1
ATOM 609 N N . SER A 1 76 ? -3.792 2.837 -4.558 1.00 64.56 76 SER A N 1
ATOM 610 C CA . SER A 1 76 ? -4.844 3.861 -4.625 1.00 64.56 76 SER A CA 1
ATOM 611 C C . SER A 1 76 ? -5.981 3.556 -5.609 1.00 64.56 76 SER A C 1
ATOM 613 O O 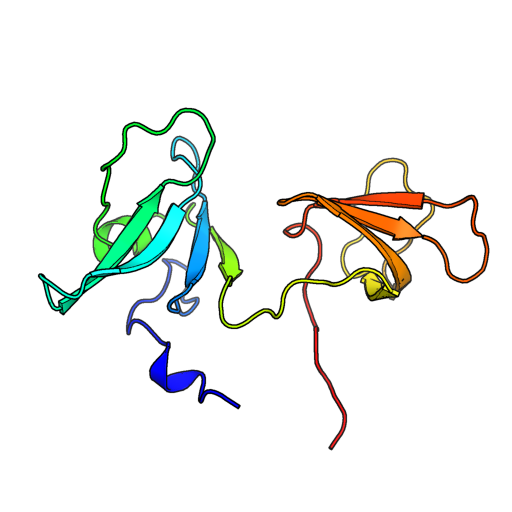. SER A 1 76 ? -6.951 4.308 -5.648 1.00 64.56 76 SER A O 1
ATOM 615 N N . LEU A 1 77 ? -5.855 2.509 -6.430 1.00 56.41 77 LEU A N 1
ATOM 616 C CA . LEU A 1 77 ? -6.840 2.093 -7.437 1.00 56.41 77 LEU A CA 1
ATOM 617 C C . LEU A 1 77 ? -7.516 0.754 -7.098 1.00 56.41 77 LEU A C 1
ATOM 619 O O . LEU A 1 77 ? -8.692 0.568 -7.402 1.00 56.41 77 LEU A O 1
ATOM 623 N N . ILE A 1 78 ? -6.773 -0.172 -6.489 1.00 48.75 78 ILE A N 1
ATOM 624 C CA . ILE A 1 78 ? -7.182 -1.551 -6.193 1.00 48.75 78 ILE A CA 1
ATOM 625 C C . ILE A 1 78 ? -7.786 -1.648 -4.791 1.00 48.75 78 ILE A C 1
ATOM 627 O O . ILE A 1 78 ? -8.828 -2.283 -4.623 1.00 48.75 78 ILE A O 1
ATOM 631 N N . TYR A 1 79 ? -7.200 -0.976 -3.794 1.00 48.72 79 TYR A N 1
ATOM 632 C CA . TYR A 1 79 ? -7.849 -0.839 -2.495 1.00 48.72 79 TYR A CA 1
ATOM 633 C C . TYR A 1 79 ? -8.814 0.338 -2.582 1.00 48.72 79 TYR A C 1
ATOM 635 O O . TYR A 1 79 ? -8.410 1.499 -2.654 1.00 48.72 79 TYR A O 1
ATOM 643 N N . GLN A 1 80 ? -10.113 0.034 -2.599 1.00 47.81 80 GLN A N 1
ATOM 644 C CA . GLN A 1 80 ? -11.123 1.052 -2.338 1.00 47.81 80 GLN A CA 1
ATOM 645 C C . GLN A 1 80 ? -10.761 1.721 -1.011 1.00 47.81 80 GLN A C 1
ATOM 647 O O . GLN A 1 80 ? -10.544 1.032 -0.018 1.00 47.81 80 GLN A O 1
ATOM 652 N N . SER A 1 81 ? -10.649 3.051 -1.030 1.00 53.97 81 SER A N 1
ATOM 653 C CA . SER A 1 81 ? -10.429 3.885 0.150 1.00 53.97 81 SER A CA 1
ATOM 654 C C . SER A 1 81 ? -11.247 3.342 1.319 1.00 53.97 81 SER A C 1
ATOM 656 O O . SER A 1 81 ? -12.473 3.289 1.192 1.00 53.97 81 SER A O 1
ATOM 658 N N . VAL A 1 82 ? -10.594 2.950 2.415 1.00 58.12 82 VAL A N 1
ATOM 659 C CA . VAL A 1 82 ? -11.287 2.673 3.677 1.00 58.12 82 VAL A CA 1
ATOM 660 C C . VAL A 1 82 ? -12.214 3.855 3.956 1.00 58.12 82 VAL A C 1
ATOM 662 O O . VAL A 1 82 ? -11.787 5.011 3.875 1.00 58.12 82 VAL A O 1
ATOM 665 N N . LYS A 1 83 ? -13.492 3.578 4.197 1.00 66.12 83 LYS A N 1
ATOM 666 C CA . LYS A 1 83 ? -14.522 4.582 4.450 1.00 66.12 83 LYS A CA 1
ATOM 667 C C . LYS A 1 83 ? -14.868 4.605 5.925 1.00 66.12 83 LYS A C 1
ATOM 669 O O . LYS A 1 83 ? -14.786 3.604 6.634 1.00 66.12 83 LYS A O 1
ATOM 674 N N . VAL A 1 84 ? -15.325 5.767 6.376 1.00 76.69 84 VAL A N 1
ATOM 675 C CA . VAL A 1 84 ? -15.989 5.874 7.673 1.00 76.69 84 VAL A CA 1
ATOM 676 C C . VAL A 1 84 ? -17.153 4.881 7.703 1.00 76.69 84 VAL A C 1
ATOM 678 O O . VAL A 1 84 ? -17.972 4.846 6.788 1.00 76.69 84 VAL A O 1
ATOM 681 N N . SER A 1 85 ? -17.234 4.121 8.789 1.00 80.81 85 SER A N 1
ATOM 682 C CA . SER A 1 85 ? -18.147 3.005 9.057 1.00 80.81 85 SER A CA 1
ATOM 683 C C . SER A 1 85 ? -17.781 1.639 8.487 1.00 80.81 85 SER A C 1
ATOM 685 O O . SER A 1 85 ? -18.510 0.690 8.776 1.00 80.81 85 SER A O 1
ATOM 687 N N . ASP A 1 86 ? -16.668 1.492 7.769 1.00 72.88 86 ASP A N 1
ATOM 688 C CA . ASP A 1 86 ? -16.202 0.155 7.402 1.00 72.88 86 ASP A CA 1
ATOM 689 C C . ASP A 1 86 ? -15.760 -0.642 8.647 1.00 72.88 86 ASP A C 1
ATOM 691 O O . ASP A 1 86 ? -15.310 -0.073 9.647 1.00 72.88 86 ASP A O 1
ATOM 695 N N . LEU A 1 87 ? -15.874 -1.971 8.579 1.00 75.38 87 LEU A N 1
ATOM 696 C CA . LEU A 1 87 ? -15.409 -2.893 9.617 1.00 75.38 87 LEU A CA 1
ATOM 697 C C . LEU A 1 87 ? -14.059 -3.492 9.211 1.00 75.38 87 LEU A C 1
ATOM 699 O O . LEU A 1 87 ? -13.985 -4.221 8.224 1.00 75.38 87 LEU A O 1
ATOM 703 N N . VAL A 1 88 ? -12.999 -3.194 9.967 1.00 69.06 88 VAL A N 1
ATOM 704 C CA . VAL A 1 88 ? -11.645 -3.742 9.766 1.00 69.06 88 VAL A CA 1
ATOM 705 C C . VAL A 1 88 ? -11.392 -4.867 10.766 1.00 69.06 88 VAL A C 1
ATOM 707 O O . VAL A 1 88 ? -11.779 -4.767 11.931 1.00 69.06 88 VAL A O 1
ATOM 710 N N . LYS A 1 89 ? -10.719 -5.932 10.322 1.00 69.00 89 LYS A N 1
ATOM 711 C CA . LYS A 1 89 ? -10.161 -6.942 11.220 1.00 69.00 89 LYS A CA 1
ATOM 712 C C . LYS A 1 89 ? -8.735 -6.568 11.573 1.00 69.00 89 LYS A C 1
ATOM 714 O O . LYS A 1 89 ? -7.986 -6.100 10.716 1.00 69.00 89 LYS A O 1
ATOM 719 N N . ILE A 1 90 ? -8.379 -6.797 12.827 1.00 68.31 90 ILE A N 1
ATOM 720 C CA . ILE A 1 90 ? -7.074 -6.483 13.345 1.00 68.31 90 ILE A CA 1
ATOM 721 C C . ILE A 1 90 ? -6.098 -7.643 13.034 1.00 68.31 90 ILE A C 1
ATOM 723 O O . ILE A 1 90 ? -6.352 -8.760 13.463 1.00 68.31 90 ILE A O 1
ATOM 727 N N . THR A 1 91 ? -5.032 -7.435 12.247 1.00 55.12 91 THR A N 1
ATOM 728 C CA . THR A 1 91 ? -4.144 -8.477 11.686 1.00 55.12 91 THR A CA 1
ATOM 729 C C . THR A 1 91 ? -2.679 -8.465 12.137 1.00 55.12 91 THR A C 1
ATOM 731 O O . THR A 1 91 ? -1.974 -9.409 11.810 1.00 55.12 91 THR A O 1
ATOM 734 N N . VAL A 1 92 ? -2.183 -7.471 12.884 1.00 54.19 92 VAL A N 1
ATOM 735 C CA . VAL A 1 92 ? -0.870 -7.583 13.560 1.00 54.19 92 VAL A CA 1
ATOM 736 C C . VAL A 1 92 ? -0.880 -7.105 15.006 1.00 54.19 92 VAL A C 1
ATOM 738 O O . VAL A 1 92 ? -1.545 -6.158 15.406 1.00 54.19 92 VAL A O 1
ATOM 741 N N . ASN A 1 93 ? -0.071 -7.745 15.832 1.00 51.53 93 ASN A N 1
ATOM 742 C CA . ASN A 1 93 ? -0.060 -7.529 17.274 1.00 51.53 93 ASN A CA 1
ATOM 743 C C . ASN A 1 93 ? 0.787 -6.311 17.717 1.00 51.53 93 ASN A C 1
ATOM 745 O O . ASN A 1 93 ? 1.516 -6.394 18.702 1.00 51.53 93 ASN A O 1
ATOM 749 N N . ASN A 1 94 ? 0.777 -5.205 16.957 1.00 46.03 94 ASN A N 1
ATOM 750 C CA . ASN A 1 94 ? 1.782 -4.139 17.107 1.00 46.03 94 ASN A CA 1
ATOM 751 C C . ASN A 1 94 ? 1.235 -2.707 17.227 1.00 46.03 94 ASN A C 1
ATOM 753 O O . ASN A 1 94 ? 1.982 -1.744 17.049 1.00 46.03 94 ASN A O 1
ATOM 757 N N . ILE A 1 95 ? -0.045 -2.535 17.570 1.00 59.59 95 ILE A N 1
ATOM 758 C CA . ILE A 1 95 ? -0.561 -1.209 17.931 1.00 59.59 95 ILE A CA 1
ATOM 759 C C . ILE A 1 95 ? -0.124 -0.924 19.374 1.00 59.59 95 ILE A C 1
ATOM 761 O O . ILE A 1 95 ? -0.789 -1.325 20.330 1.00 59.59 95 ILE A O 1
ATOM 765 N N . LYS A 1 96 ? 1.037 -0.277 19.534 1.00 54.47 96 LYS A N 1
ATOM 766 C CA . LYS A 1 96 ? 1.532 0.151 20.852 1.00 54.47 96 LYS A CA 1
ATOM 767 C C . LYS A 1 96 ? 0.446 0.938 21.588 1.00 54.47 96 LYS A C 1
ATOM 769 O O . LYS A 1 96 ? -0.202 1.797 20.997 1.00 54.47 96 LYS A O 1
ATOM 774 N N . ASP A 1 97 ? 0.255 0.609 22.863 1.00 59.12 97 ASP A N 1
ATOM 775 C CA . ASP A 1 97 ? -0.698 1.260 23.770 1.00 59.12 97 ASP A CA 1
ATOM 776 C C . ASP A 1 97 ? -2.180 1.164 23.352 1.00 59.12 97 ASP A C 1
ATOM 778 O O . ASP A 1 97 ? -3.025 1.917 23.838 1.00 59.12 97 ASP A O 1
ATOM 782 N N . SER A 1 98 ? -2.527 0.210 22.481 1.00 67.75 98 SER A N 1
ATOM 783 C CA . SER A 1 98 ? -3.915 -0.084 22.127 1.00 67.75 98 SER A CA 1
ATOM 784 C C . SER A 1 98 ? -4.498 -1.229 22.949 1.00 67.75 98 SER A C 1
ATOM 786 O O . SER A 1 98 ? -3.824 -2.206 23.266 1.00 67.75 98 SER A O 1
ATOM 788 N N . LEU A 1 99 ? -5.795 -1.128 23.248 1.00 73.75 99 LEU A N 1
ATOM 789 C CA . LEU A 1 99 ? -6.586 -2.216 23.829 1.00 73.75 99 LEU A CA 1
ATOM 790 C C . LEU A 1 99 ? -7.033 -3.254 22.781 1.00 73.75 99 LEU A C 1
ATOM 792 O O . LEU A 1 99 ? -7.634 -4.258 23.160 1.00 73.75 99 LEU A O 1
ATOM 796 N N . PHE A 1 100 ? -6.767 -3.017 21.490 1.00 75.44 100 PHE A N 1
ATOM 797 C CA . PHE A 1 100 ? -7.103 -3.936 20.403 1.00 75.44 100 PHE A CA 1
ATOM 798 C C . PHE A 1 100 ? -6.089 -5.072 20.289 1.00 75.44 100 PHE A C 1
ATOM 800 O O . PHE A 1 100 ? -4.879 -4.856 20.368 1.00 75.44 100 PHE A O 1
ATOM 807 N N . LYS A 1 101 ? -6.595 -6.282 20.060 1.00 74.06 101 LYS A N 1
ATOM 808 C CA . LYS A 1 101 ? -5.812 -7.503 19.872 1.00 74.06 101 LYS A CA 1
ATOM 809 C C . LYS A 1 101 ? -5.951 -8.016 18.451 1.00 74.06 101 LYS A C 1
ATOM 811 O O . LYS A 1 101 ? -6.994 -7.860 17.820 1.00 74.06 101 LYS A O 1
ATOM 816 N N . GLU A 1 102 ? -4.910 -8.685 17.970 1.00 72.50 102 GLU A N 1
ATOM 817 C CA . GLU A 1 102 ? -4.986 -9.444 16.725 1.00 72.50 102 GLU A CA 1
ATOM 818 C C . GLU A 1 102 ? -6.224 -10.360 16.721 1.00 72.50 102 GLU A C 1
ATOM 820 O O . GLU A 1 102 ? -6.487 -11.087 17.679 1.00 72.50 102 GLU A O 1
ATOM 825 N N . GLY A 1 103 ? -7.010 -10.281 15.652 1.00 69.00 103 GLY A N 1
ATOM 826 C CA . GLY A 1 103 ? -8.295 -10.948 15.494 1.00 69.00 103 GLY A CA 1
ATOM 827 C C . GLY A 1 103 ? -9.517 -10.055 15.720 1.00 69.00 103 GLY A C 1
ATOM 828 O O . GLY A 1 103 ? -10.580 -10.380 15.184 1.00 69.00 103 GLY A O 1
ATOM 829 N N . ASP A 1 104 ? -9.386 -8.937 16.441 1.00 75.81 104 ASP A N 1
ATOM 830 C CA . ASP A 1 104 ? -10.515 -8.064 16.779 1.00 75.81 104 ASP A CA 1
ATOM 831 C C . ASP A 1 104 ? -11.142 -7.433 15.532 1.00 75.81 104 ASP A C 1
ATOM 833 O O . ASP A 1 104 ? -10.452 -7.052 14.592 1.00 75.81 104 ASP A O 1
ATOM 837 N N . THR A 1 105 ? -12.467 -7.288 15.518 1.00 82.75 105 THR A N 1
ATOM 838 C CA . THR A 1 105 ? -13.168 -6.507 14.487 1.00 82.75 105 THR A CA 1
ATOM 839 C C . THR A 1 105 ? -13.525 -5.143 15.052 1.00 82.75 105 THR A C 1
ATOM 841 O O . THR A 1 105 ? -14.140 -5.050 16.115 1.00 82.75 105 THR A O 1
ATOM 844 N N . VAL A 1 106 ? -13.148 -4.082 14.348 1.00 82.12 106 VAL A N 1
ATOM 845 C CA . VAL A 1 106 ? -13.320 -2.697 14.797 1.00 82.12 106 VAL A CA 1
ATOM 846 C C . VAL A 1 106 ? -13.880 -1.835 13.671 1.00 82.12 106 VAL A C 1
ATOM 848 O O . VAL A 1 106 ? -13.741 -2.152 12.490 1.00 82.12 106 VAL A O 1
ATOM 851 N N . LYS A 1 107 ? -14.543 -0.737 14.030 1.00 85.06 107 LYS A N 1
ATOM 852 C CA . LYS A 1 107 ? -15.204 0.166 13.085 1.00 85.06 107 LYS A CA 1
ATOM 853 C C . LYS A 1 107 ? -14.336 1.377 12.795 1.00 85.06 107 LYS A C 1
ATOM 855 O O . LYS A 1 107 ? -13.858 2.026 13.718 1.00 85.06 1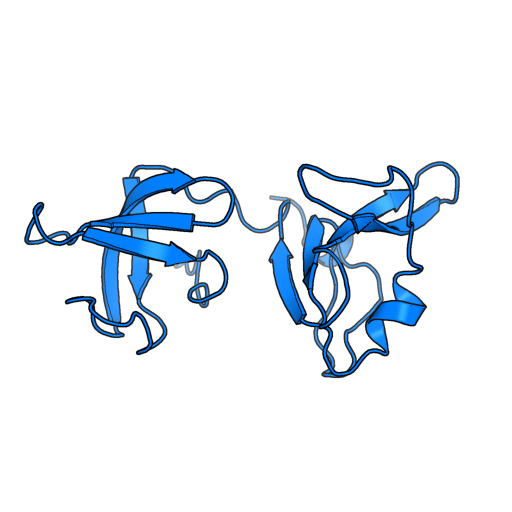07 LYS A O 1
ATOM 860 N N . VAL A 1 108 ? -14.195 1.740 11.531 1.00 80.19 108 VAL A N 1
ATOM 861 C CA . VAL A 1 108 ? -13.533 2.984 11.132 1.00 80.19 108 VAL A CA 1
ATOM 862 C C . VAL A 1 108 ? -14.451 4.159 11.444 1.00 80.19 108 VAL A C 1
ATOM 864 O O . VAL A 1 108 ? -15.599 4.193 11.003 1.00 80.19 108 VAL A O 1
ATOM 867 N N . VAL A 1 109 ? -13.954 5.143 12.182 1.00 87.31 109 VAL A N 1
ATOM 868 C CA . VAL A 1 109 ? -14.706 6.359 12.529 1.00 87.31 109 VAL A CA 1
ATOM 869 C C . VAL A 1 109 ? -14.136 7.612 11.882 1.00 87.31 109 VAL A C 1
ATOM 871 O O . VAL A 1 109 ? -14.857 8.592 11.728 1.00 87.31 109 VAL A O 1
ATOM 874 N N . GLU A 1 110 ? -12.876 7.571 11.451 1.00 82.38 110 GLU A N 1
ATOM 875 C CA . GLU A 1 110 ? -12.206 8.695 10.801 1.00 82.38 110 GLU A CA 1
ATOM 876 C C . GLU A 1 110 ? -11.131 8.189 9.835 1.00 82.38 110 GLU A C 1
ATOM 878 O O . GLU A 1 110 ? -10.494 7.163 10.086 1.00 82.38 110 GLU A O 1
ATOM 883 N N . VAL A 1 111 ? -10.918 8.917 8.739 1.00 69.25 111 VAL A N 1
ATOM 884 C CA . VAL A 1 111 ? -9.931 8.588 7.705 1.00 69.25 111 VAL A CA 1
ATOM 885 C C . VAL A 1 111 ? -9.097 9.831 7.413 1.00 69.25 111 VAL A C 1
ATOM 887 O O . VAL A 1 111 ? -9.615 10.825 6.913 1.00 69.25 111 VAL A O 1
ATOM 890 N N . ASN A 1 112 ? -7.800 9.753 7.699 1.00 64.81 112 ASN A N 1
ATOM 891 C CA . ASN A 1 112 ? -6.846 10.857 7.652 1.00 64.81 112 ASN A CA 1
ATOM 892 C C . ASN A 1 112 ? -5.639 10.500 6.788 1.00 64.81 112 ASN A C 1
ATOM 894 O O . ASN A 1 112 ? -4.599 10.147 7.335 1.00 64.81 112 ASN A O 1
ATOM 898 N N . GLU A 1 113 ? -5.770 10.612 5.461 1.00 62.53 113 GLU A N 1
ATOM 899 C CA . GLU A 1 113 ? -4.758 10.299 4.427 1.00 62.53 113 GLU A CA 1
ATOM 900 C C . GLU A 1 113 ? -4.014 8.955 4.603 1.00 62.53 113 GLU A C 1
ATOM 902 O O . GLU A 1 113 ? -4.218 8.028 3.823 1.00 62.53 113 GLU A O 1
ATOM 907 N N . TRP A 1 114 ? -3.126 8.875 5.598 1.00 55.75 114 TRP A N 1
ATOM 908 C CA . TRP A 1 114 ? -2.241 7.760 5.949 1.00 55.75 114 TRP A CA 1
ATOM 909 C C . TRP A 1 114 ? -2.627 7.042 7.252 1.00 55.75 114 TRP A C 1
ATOM 911 O O . TRP A 1 114 ? -2.083 5.975 7.529 1.00 55.75 114 TRP A O 1
ATOM 921 N N . ASN A 1 115 ? -3.584 7.580 8.009 1.00 66.44 115 ASN A N 1
ATOM 922 C CA . ASN A 1 115 ? -4.098 7.004 9.245 1.00 66.44 115 ASN A CA 1
ATOM 923 C C . ASN A 1 115 ? -5.609 6.785 9.164 1.00 66.44 115 ASN A C 1
ATOM 925 O O . ASN A 1 115 ? -6.327 7.562 8.537 1.00 66.44 115 ASN A O 1
ATOM 929 N N . VAL A 1 116 ? -6.101 5.787 9.882 1.00 73.06 116 VAL A N 1
ATOM 930 C CA . VAL A 1 116 ? -7.517 5.626 10.202 1.00 73.06 116 VAL A CA 1
ATOM 931 C C . VAL A 1 116 ? -7.682 5.619 11.710 1.00 73.06 116 VAL A C 1
ATOM 933 O O . VAL A 1 116 ? -6.863 5.047 12.428 1.00 73.06 116 VAL A O 1
ATOM 936 N N . VAL A 1 117 ? -8.735 6.262 12.202 1.00 83.00 117 VAL A N 1
ATOM 937 C CA . VAL A 1 117 ? -9.154 6.086 13.592 1.00 83.00 117 VAL A CA 1
ATOM 938 C C . VAL A 1 117 ? -10.193 4.988 13.593 1.00 83.00 117 VAL A C 1
ATOM 940 O O . VAL A 1 117 ? -11.213 5.079 12.904 1.00 83.00 117 VAL A O 1
ATOM 943 N N . VAL A 1 118 ? -9.925 3.948 14.367 1.00 83.75 118 VAL A N 1
ATOM 944 C CA . VAL A 1 118 ? -10.843 2.833 14.562 1.00 83.75 118 VAL A CA 1
ATOM 945 C C . VAL A 1 118 ? -11.384 2.834 15.981 1.00 83.75 118 VAL A C 1
ATOM 947 O O . VAL A 1 118 ? -10.745 3.333 16.906 1.00 83.75 118 VAL A O 1
ATOM 950 N N . GLN A 1 119 ? -12.571 2.272 16.143 1.00 89.25 119 GLN A N 1
ATOM 951 C CA . GLN A 1 119 ? -13.333 2.228 17.378 1.00 89.25 119 GLN A CA 1
ATOM 952 C C . GLN A 1 119 ? -13.792 0.794 17.647 1.00 89.25 119 GLN A C 1
ATOM 954 O O . GLN A 1 119 ? -14.225 0.093 16.728 1.00 89.25 119 GLN A O 1
ATOM 959 N N . SER A 1 120 ? -13.722 0.363 18.907 1.00 85.75 120 SER A N 1
ATOM 960 C CA . SER A 1 120 ? -14.269 -0.933 19.313 1.00 85.75 120 SER A CA 1
ATOM 961 C C . SER A 1 120 ? -15.770 -0.995 19.045 1.00 85.75 120 SER A C 1
ATOM 963 O O . SER A 1 120 ? -16.496 -0.036 19.302 1.00 85.75 120 SER A O 1
ATOM 965 N N . LEU A 1 121 ? -16.247 -2.158 18.605 1.00 86.00 121 LEU A N 1
ATOM 966 C CA . LEU A 1 121 ? -17.679 -2.420 18.457 1.00 86.00 121 LEU A CA 1
ATOM 967 C C . LEU A 1 121 ? -18.407 -2.544 19.802 1.00 86.00 121 LEU A C 1
ATOM 969 O O . LEU A 1 121 ? -19.613 -2.336 19.859 1.00 86.00 121 LEU A O 1
ATOM 973 N N . SER A 1 122 ? -17.691 -2.891 20.876 1.00 85.69 122 SER A N 1
ATOM 974 C CA . SER A 1 122 ? -18.268 -3.119 22.208 1.00 85.69 122 SER A CA 1
ATOM 975 C C . SER A 1 122 ? -18.103 -1.939 23.167 1.00 85.69 122 SER A C 1
ATOM 977 O O . SER A 1 122 ? -18.777 -1.892 24.193 1.00 85.69 122 SER A O 1
ATOM 979 N N . ASN A 1 123 ? -17.204 -0.995 22.869 1.00 84.81 123 ASN A N 1
ATOM 980 C CA . ASN A 1 123 ? -16.946 0.158 23.726 1.00 84.81 123 ASN A CA 1
ATOM 981 C C . ASN A 1 123 ? -16.514 1.375 22.906 1.00 84.81 123 ASN A C 1
ATOM 983 O O . ASN A 1 123 ? -15.382 1.463 22.431 1.00 84.81 123 ASN A O 1
ATOM 987 N N . GLU A 1 124 ? -17.397 2.362 22.819 1.00 85.00 124 GLU A N 1
ATOM 988 C CA . GLU A 1 124 ? -17.176 3.558 22.014 1.00 85.00 124 GLU A CA 1
ATOM 989 C C . GLU A 1 124 ? -15.998 4.433 22.480 1.00 85.00 124 GLU A C 1
ATOM 991 O O . GLU A 1 124 ? -15.474 5.223 21.687 1.00 85.00 124 GLU A O 1
ATOM 996 N N . ASN A 1 125 ? -15.553 4.275 23.730 1.00 85.56 125 ASN A N 1
ATOM 997 C CA . ASN A 1 125 ? 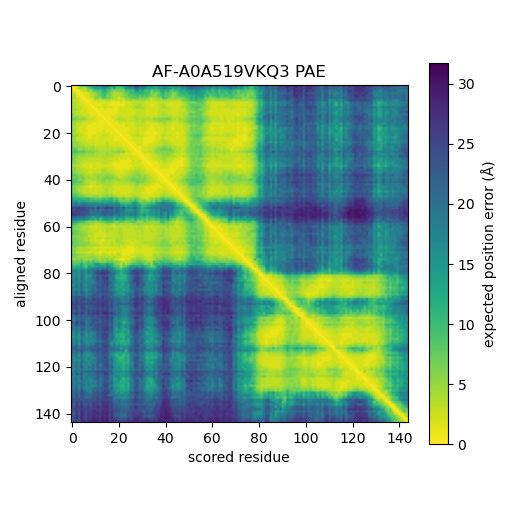-14.413 5.002 24.292 1.00 85.56 125 ASN A CA 1
ATOM 998 C C . ASN A 1 125 ? -13.062 4.383 23.909 1.00 85.56 125 ASN A C 1
ATOM 1000 O O . ASN A 1 125 ? -12.027 5.027 24.066 1.00 85.56 125 ASN A O 1
ATOM 1004 N N . VAL A 1 126 ? -13.053 3.146 23.405 1.00 85.69 126 VAL A N 1
ATOM 1005 C CA . VAL A 1 126 ? -11.830 2.477 22.958 1.00 85.69 126 VAL A CA 1
ATOM 1006 C C . VAL A 1 126 ? -11.603 2.826 21.496 1.00 85.69 126 VAL A C 1
ATOM 1008 O O . VAL A 1 126 ? -12.262 2.286 20.605 1.00 85.69 126 VAL A O 1
ATOM 1011 N N . LYS A 1 127 ? -10.671 3.752 21.264 1.00 87.25 127 LYS A N 1
ATOM 1012 C CA . LYS A 1 127 ? -10.249 4.192 19.934 1.00 87.25 127 LYS A CA 1
ATOM 1013 C C . LYS A 1 127 ? -8.742 4.060 19.784 1.00 87.25 127 LYS A C 1
ATOM 1015 O O . LYS A 1 127 ? -8.006 4.236 20.751 1.00 87.25 127 LYS A O 1
ATOM 1020 N N . ALA A 1 128 ? -8.292 3.789 18.568 1.00 82.38 128 ALA A N 1
ATOM 1021 C CA . ALA A 1 128 ? -6.877 3.811 18.228 1.00 82.38 128 ALA A CA 1
ATOM 1022 C C . ALA A 1 128 ? -6.684 4.399 16.836 1.00 82.38 128 ALA A C 1
ATOM 1024 O O . ALA A 1 128 ? -7.508 4.198 15.942 1.00 82.38 128 ALA A O 1
ATOM 1025 N N . THR A 1 129 ? -5.576 5.107 16.664 1.00 79.44 129 THR A N 1
ATOM 1026 C CA . THR A 1 129 ? -5.116 5.551 15.353 1.00 79.44 129 THR A CA 1
ATOM 1027 C C . THR A 1 129 ? -4.209 4.473 14.784 1.00 79.44 129 THR A C 1
ATOM 1029 O O . THR A 1 129 ? -3.236 4.083 15.424 1.00 79.44 129 THR A O 1
ATOM 1032 N N . ILE A 1 130 ? -4.531 3.997 13.589 1.00 68.50 130 ILE A N 1
ATOM 1033 C CA . ILE A 1 130 ? -3.800 2.940 12.895 1.00 68.50 130 ILE A CA 1
ATOM 1034 C C . ILE A 1 130 ? -3.289 3.512 11.577 1.00 68.50 130 ILE A C 1
ATOM 1036 O O . ILE A 1 130 ? -4.048 4.145 10.843 1.00 68.50 130 ILE A O 1
ATOM 1040 N N . GLN A 1 131 ? -2.012 3.299 11.261 1.00 60.25 131 GLN A N 1
ATOM 1041 C CA . GLN A 1 131 ? -1.496 3.611 9.931 1.00 60.25 131 GLN A CA 1
ATOM 1042 C C . GLN A 1 131 ? -2.009 2.580 8.929 1.00 60.25 131 GLN A C 1
ATOM 1044 O O . GLN A 1 131 ? -1.987 1.383 9.207 1.00 60.25 131 GLN A O 1
ATOM 1049 N N . PHE A 1 132 ? -2.408 3.031 7.735 1.00 54.34 132 PHE A N 1
ATOM 1050 C CA . PHE A 1 132 ? -2.910 2.163 6.653 1.00 54.34 132 PHE A CA 1
ATOM 1051 C C . PHE A 1 132 ? -2.003 0.955 6.346 1.00 54.34 132 PHE A C 1
ATOM 1053 O O . PHE A 1 132 ? -2.463 -0.034 5.787 1.00 54.34 132 PHE A O 1
ATOM 1060 N N . TYR A 1 133 ? -0.721 1.049 6.689 1.00 47.47 133 TYR A N 1
ATOM 1061 C CA . TYR A 1 133 ? 0.336 0.108 6.327 1.00 47.47 133 TYR A CA 1
ATOM 1062 C C . TYR A 1 133 ? 0.668 -0.921 7.377 1.00 47.47 133 TYR A C 1
ATOM 1064 O O . TYR A 1 133 ? 1.284 -1.932 7.051 1.00 47.47 133 TYR A O 1
ATOM 1072 N N . ASP A 1 134 ? 0.240 -0.682 8.609 1.00 46.53 134 ASP A N 1
ATOM 1073 C CA . ASP A 1 134 ? 0.435 -1.674 9.645 1.00 46.53 134 ASP A CA 1
ATOM 1074 C C . ASP A 1 134 ? -0.577 -2.815 9.468 1.00 46.53 134 ASP A C 1
ATOM 1076 O O . ASP A 1 134 ? -0.365 -3.880 10.018 1.00 46.53 134 ASP A O 1
ATOM 1080 N N . PHE A 1 135 ? -1.659 -2.646 8.693 1.00 50.97 135 PHE A N 1
ATOM 1081 C CA . PHE A 1 135 ? -2.852 -3.475 8.869 1.00 50.97 135 PHE A CA 1
ATOM 1082 C C . PHE A 1 135 ? -3.750 -3.620 7.641 1.00 50.97 135 PHE A C 1
ATOM 1084 O O . PHE A 1 135 ? -4.865 -3.110 7.619 1.00 50.97 135 PHE A O 1
ATOM 1091 N N . LEU A 1 136 ? -3.310 -4.353 6.621 1.00 44.53 136 LEU A N 1
ATOM 1092 C CA . LEU A 1 136 ? -4.209 -4.806 5.556 1.00 44.53 136 LEU A CA 1
ATOM 1093 C C . LEU A 1 136 ? -3.733 -6.147 4.980 1.00 44.53 136 LEU A C 1
ATOM 1095 O O . LEU A 1 136 ? -3.292 -6.218 3.837 1.00 44.53 136 LEU A O 1
ATOM 1099 N N . GLU A 1 137 ? -3.882 -7.232 5.740 1.00 41.66 137 GLU A N 1
ATOM 1100 C CA . GLU A 1 137 ? -4.198 -8.513 5.103 1.00 41.66 137 GLU A CA 1
ATOM 1101 C C . GLU A 1 137 ? -5.707 -8.749 5.225 1.00 41.66 137 GLU A C 1
ATOM 1103 O O . GLU A 1 137 ? -6.288 -8.666 6.300 1.00 41.66 137 GLU A O 1
ATOM 1108 N N . MET A 1 138 ? -6.345 -9.031 4.089 1.00 43.09 138 MET A N 1
ATOM 1109 C CA . MET A 1 138 ? -7.759 -9.399 3.931 1.00 43.09 138 MET A CA 1
ATOM 1110 C C . MET A 1 138 ? -8.800 -8.278 3.978 1.00 43.09 138 MET A C 1
ATOM 1112 O O . MET A 1 138 ? -9.588 -8.174 4.915 1.00 43.09 138 MET A O 1
ATOM 1116 N N . TRP A 1 139 ? -8.925 -7.535 2.875 1.00 42.31 139 TRP A N 1
ATOM 1117 C CA . TRP A 1 139 ? -10.119 -6.733 2.599 1.00 42.31 139 TRP A CA 1
ATOM 1118 C C . TRP A 1 139 ? -10.797 -7.193 1.303 1.00 42.31 139 TRP A C 1
ATOM 1120 O O . TRP A 1 139 ? -10.322 -6.922 0.204 1.00 42.31 139 TRP A O 1
ATOM 1130 N N . ARG A 1 140 ? -11.929 -7.893 1.497 1.00 36.34 140 ARG A N 1
ATOM 1131 C CA . ARG A 1 140 ? -12.760 -8.685 0.563 1.00 36.34 140 ARG A CA 1
ATOM 1132 C C . ARG A 1 140 ? -12.349 -10.146 0.353 1.00 36.34 140 ARG A C 1
ATOM 1134 O O . ARG A 1 140 ? -12.128 -10.582 -0.768 1.00 36.34 140 ARG A O 1
ATOM 1141 N N . TYR A 1 141 ? -12.428 -10.941 1.418 1.00 34.88 141 TYR A N 1
ATOM 1142 C CA . TYR A 1 141 ? -13.092 -12.239 1.265 1.00 34.88 141 TYR A CA 1
ATOM 1143 C C . TYR A 1 141 ? -14.593 -11.971 1.436 1.00 34.88 141 TYR A C 1
ATOM 1145 O O . TYR A 1 141 ? -15.129 -12.042 2.537 1.00 34.88 141 TYR A O 1
ATOM 1153 N N . GLN A 1 142 ? -15.252 -11.509 0.370 1.00 35.41 142 GLN A N 1
ATOM 1154 C CA . GLN A 1 142 ? -16.673 -11.805 0.255 1.00 35.41 142 GLN A CA 1
ATOM 1155 C C . GLN A 1 142 ? -16.728 -13.225 -0.275 1.00 35.41 142 GLN A C 1
ATOM 1157 O O . GLN A 1 142 ? -16.297 -13.486 -1.396 1.00 35.41 142 GLN A O 1
ATOM 1162 N N . GLU A 1 143 ? -17.183 -14.110 0.603 1.00 32.81 143 GLU A N 1
ATOM 1163 C CA . GLU A 1 143 ? -17.807 -15.368 0.237 1.00 32.81 143 GLU A CA 1
ATOM 1164 C C . GLU A 1 143 ? -18.695 -15.146 -0.994 1.00 32.81 143 GLU A C 1
ATOM 1166 O O . GLU A 1 143 ? -19.644 -14.358 -0.953 1.00 32.81 143 GLU A O 1
ATOM 1171 N N . PHE A 1 144 ? -18.344 -15.823 -2.081 1.00 35.28 144 PHE A N 1
ATOM 1172 C CA . PHE A 1 144 ? -19.280 -16.301 -3.085 1.00 35.28 144 PHE A CA 1
ATOM 1173 C C . PHE A 1 144 ? -18.902 -17.744 -3.398 1.00 35.28 144 PHE A C 1
ATOM 1175 O O . PHE A 1 144 ? -17.690 -17.996 -3.597 1.00 35.28 144 PHE A O 1
#